Protein AF-A0A938AU45-F1 (afdb_monomer)

Secondary structure (DSSP, 8-state):
-------------------TT----------------------------GGG---HHHH--SPPEEE-TT--HHHHHHHHHHTT-SEEEEESSSEEEEEETTS--

Structure (mmCIF, N/CA/C/O backbone):
data_AF-A0A938AU45-F1
#
_entry.id   AF-A0A938AU45-F1
#
loop_
_atom_site.group_PDB
_atom_site.id
_atom_site.type_symbol
_atom_site.label_atom_id
_atom_site.label_alt_id
_atom_site.label_comp_id
_atom_site.label_asym_id
_atom_site.label_entity_id
_atom_site.label_seq_id
_atom_site.pdbx_PDB_ins_code
_atom_site.Cartn_x
_atom_site.Cartn_y
_atom_site.Cartn_z
_atom_site.occupancy
_atom_site.B_iso_or_equiv
_atom_site.auth_seq_id
_atom_site.auth_comp_id
_atom_site.auth_asym_id
_atom_site.auth_atom_id
_atom_site.pdbx_PDB_model_num
ATOM 1 N N . MET A 1 1 ? -34.471 26.044 36.041 1.00 35.88 1 MET A N 1
ATOM 2 C CA . MET A 1 1 ? -34.727 24.903 36.942 1.00 35.88 1 MET A CA 1
ATOM 3 C C . MET A 1 1 ? -33.427 24.106 37.006 1.00 35.88 1 MET A C 1
ATOM 5 O O . MET A 1 1 ? -33.079 23.528 35.992 1.00 35.88 1 MET A O 1
ATOM 9 N N . LEU A 1 2 ? -32.700 24.235 38.135 1.00 34.12 2 LEU A N 1
ATOM 10 C CA . LEU A 1 2 ? -31.491 23.505 38.599 1.00 34.12 2 LEU A CA 1
ATOM 11 C C . LEU A 1 2 ? -30.317 23.424 37.588 1.00 34.12 2 LEU A C 1
ATOM 13 O O . LEU A 1 2 ? -30.380 22.658 36.642 1.00 34.12 2 LEU A O 1
ATOM 17 N N . ALA A 1 3 ? -29.228 24.202 37.631 1.00 28.88 3 ALA A N 1
ATOM 18 C CA . ALA A 1 3 ? -28.338 24.616 38.725 1.00 28.88 3 ALA A CA 1
ATOM 19 C C . ALA A 1 3 ? -27.852 23.450 39.603 1.00 28.88 3 ALA A C 1
ATOM 21 O O . ALA A 1 3 ? -28.512 23.103 40.576 1.00 28.88 3 ALA A O 1
ATOM 22 N N . TRP A 1 4 ? -26.666 22.916 39.288 1.00 33.06 4 TRP A N 1
ATOM 23 C CA . TRP A 1 4 ? -25.700 22.489 40.298 1.00 33.06 4 TRP A CA 1
ATOM 24 C C . TRP A 1 4 ? -24.293 22.934 39.880 1.00 33.06 4 TRP A C 1
ATOM 26 O O . TRP A 1 4 ? -23.845 22.757 38.750 1.00 33.06 4 TRP A O 1
ATOM 36 N N . VAL A 1 5 ? -23.682 23.600 40.840 1.00 35.12 5 VAL A N 1
ATOM 37 C CA . VAL A 1 5 ? -22.387 24.263 40.951 1.00 35.12 5 VAL A CA 1
ATOM 38 C C . VAL A 1 5 ? -21.761 23.512 42.148 1.00 35.12 5 VAL A C 1
ATOM 40 O O . VAL A 1 5 ? -22.500 23.160 43.063 1.00 35.12 5 VAL A O 1
ATOM 43 N N . LEU A 1 6 ? -20.488 23.108 42.185 1.00 36.94 6 LEU A N 1
ATOM 44 C CA . LEU A 1 6 ? -19.381 23.946 42.658 1.00 36.94 6 LEU A CA 1
ATOM 45 C C . LEU A 1 6 ? -18.074 23.111 42.756 1.00 36.94 6 LEU A C 1
ATOM 47 O O . LEU A 1 6 ? -18.113 21.949 43.146 1.00 36.94 6 LEU A O 1
ATOM 51 N N . GLU A 1 7 ? -16.968 23.784 42.411 1.00 32.88 7 GLU A N 1
ATOM 52 C CA . GLU A 1 7 ? -15.557 23.743 42.890 1.00 32.88 7 GLU A CA 1
ATOM 53 C C . GLU A 1 7 ? -14.828 22.425 43.186 1.00 32.88 7 GLU A C 1
ATOM 55 O O . GLU A 1 7 ? -15.262 21.580 43.953 1.00 32.88 7 GLU A O 1
ATOM 60 N N . LYS A 1 8 ? -13.692 22.160 42.522 1.00 39.62 8 LYS A N 1
ATOM 61 C CA . LYS A 1 8 ? -12.334 22.760 42.640 1.00 39.62 8 LYS A CA 1
ATOM 62 C C . LYS A 1 8 ? -11.627 22.465 43.963 1.00 39.62 8 LYS A C 1
ATOM 64 O O . LYS A 1 8 ? -12.009 22.955 45.014 1.00 39.62 8 LYS A O 1
ATOM 69 N N . SER A 1 9 ? -10.456 21.842 43.837 1.00 38.53 9 SER A N 1
ATOM 70 C CA . SER A 1 9 ? -9.218 22.265 44.509 1.00 38.53 9 SER A CA 1
ATOM 71 C C . SER A 1 9 ? -8.020 21.687 43.740 1.00 38.53 9 SER A C 1
ATOM 73 O O . SER A 1 9 ? -7.954 20.485 43.520 1.00 38.53 9 SER A O 1
ATOM 75 N N . HIS A 1 10 ? -7.256 22.548 43.052 1.00 34.19 10 HIS A N 1
ATOM 76 C CA . HIS A 1 10 ? -5.842 22.872 43.336 1.00 34.19 10 HIS A CA 1
ATOM 77 C C . HIS A 1 10 ? -4.938 21.619 43.360 1.00 34.19 10 HIS A C 1
ATOM 79 O O . HIS A 1 10 ? -5.037 20.803 44.258 1.00 34.19 10 HIS A O 1
ATOM 85 N N . GLY A 1 11 ? -4.056 21.349 42.400 1.00 37.22 11 GLY A N 1
ATOM 86 C CA . GLY A 1 11 ? -3.099 22.244 41.761 1.00 37.22 11 GLY A CA 1
ATOM 87 C C . GLY A 1 11 ? -1.697 21.894 42.266 1.00 37.22 11 GLY A C 1
ATOM 88 O O . GLY A 1 11 ? -1.286 22.400 43.302 1.00 37.22 11 GLY A O 1
ATOM 89 N N . THR A 1 12 ? -0.946 21.077 41.523 1.00 46.47 12 THR A N 1
ATOM 90 C CA . THR A 1 12 ? 0.516 20.992 41.650 1.00 46.47 12 THR A CA 1
ATOM 91 C C . THR A 1 12 ? 1.172 20.938 40.272 1.00 46.47 12 THR A C 1
ATOM 93 O O . THR A 1 12 ? 0.619 20.462 39.284 1.00 46.47 12 THR A O 1
ATOM 96 N N . ARG A 1 13 ? 2.331 21.587 40.226 1.00 37.31 13 ARG A N 1
ATOM 97 C CA . ARG A 1 13 ? 3.104 22.034 39.070 1.00 37.31 13 ARG A CA 1
ATOM 98 C C . ARG A 1 13 ? 3.870 20.889 38.400 1.00 37.31 13 ARG A C 1
ATOM 100 O O . ARG A 1 13 ? 4.375 20.017 39.090 1.00 37.31 13 ARG A O 1
ATOM 107 N N . GLY A 1 14 ? 4.103 21.051 37.096 1.00 34.78 14 GLY A N 1
ATOM 108 C CA . GLY A 1 14 ? 5.409 20.809 36.470 1.00 34.78 14 GLY A CA 1
ATOM 109 C C . GLY A 1 14 ? 5.766 19.367 36.107 1.00 34.78 14 GLY A C 1
ATOM 110 O O . GLY A 1 14 ? 6.242 18.618 36.945 1.00 34.78 14 GLY A O 1
ATOM 111 N N . HIS A 1 15 ? 5.644 19.010 34.827 1.00 41.19 15 HIS A N 1
ATOM 112 C CA . HIS A 1 15 ? 6.762 18.888 33.870 1.00 41.19 15 HIS A CA 1
ATOM 113 C C . HIS A 1 15 ? 6.347 18.062 32.631 1.00 41.19 15 HIS A C 1
ATOM 115 O O . HIS A 1 15 ? 5.462 17.211 32.726 1.00 41.19 15 HIS A O 1
ATOM 121 N N . PRO A 1 16 ? 6.958 18.330 31.461 1.00 48.03 16 PRO A N 1
ATOM 122 C CA . PRO A 1 16 ? 6.608 17.725 30.182 1.00 48.03 16 PRO A CA 1
ATOM 123 C C . PRO A 1 16 ? 7.294 16.364 29.991 1.00 48.03 16 PRO A C 1
ATOM 125 O O . PRO A 1 16 ? 8.340 16.106 30.577 1.00 48.03 16 PRO A O 1
ATOM 128 N N . GLY A 1 17 ? 6.737 15.543 29.099 1.00 45.78 17 GLY A N 1
ATOM 129 C CA . GLY A 1 17 ? 7.473 14.484 28.403 1.00 45.78 17 GLY A CA 1
ATOM 130 C C . GLY A 1 17 ? 7.822 13.252 29.240 1.00 45.78 17 GLY A C 1
ATOM 131 O O . GLY A 1 17 ? 8.870 13.180 29.873 1.00 45.78 17 GLY A O 1
ATOM 132 N N . ARG A 1 18 ? 6.993 12.212 29.145 1.00 40.88 18 ARG A N 1
ATOM 133 C CA . ARG A 1 18 ? 7.442 10.833 29.372 1.00 40.88 18 ARG A CA 1
ATOM 134 C C . ARG A 1 18 ? 7.300 10.073 28.068 1.00 40.88 18 ARG A C 1
ATOM 136 O O . ARG A 1 18 ? 6.290 9.428 27.817 1.00 40.88 18 ARG A O 1
ATOM 143 N N . GLU A 1 19 ? 8.315 10.203 27.227 1.00 46.28 19 GLU A N 1
ATOM 144 C CA . GLU A 1 19 ? 8.512 9.278 26.124 1.00 46.28 19 GLU A CA 1
ATOM 145 C C . GLU A 1 19 ? 9.019 7.933 26.689 1.00 46.28 19 GLU A C 1
ATOM 147 O O . GLU A 1 19 ? 9.896 7.922 27.560 1.00 46.28 19 GLU A O 1
ATOM 152 N N . PRO A 1 20 ? 8.490 6.787 26.231 1.00 45.53 20 PRO A N 1
ATOM 153 C CA . PRO A 1 20 ? 8.795 5.465 26.788 1.00 45.53 20 PRO A CA 1
ATOM 154 C C . PRO A 1 20 ? 10.221 4.950 26.500 1.00 45.53 20 PRO A C 1
ATOM 156 O O . PRO A 1 20 ? 10.534 3.813 26.840 1.00 45.53 20 PRO A O 1
ATOM 159 N N . TRP A 1 21 ? 11.114 5.763 25.924 1.00 51.53 21 TRP A N 1
ATOM 160 C CA . TRP A 1 21 ? 12.508 5.390 25.645 1.00 51.53 21 TRP A CA 1
ATOM 161 C C . TRP A 1 21 ? 13.515 5.848 26.719 1.00 51.53 21 TRP A C 1
ATOM 163 O O . TRP A 1 21 ? 14.705 5.548 26.613 1.00 51.53 21 TRP A O 1
ATOM 173 N N . ALA A 1 22 ? 13.071 6.523 27.788 1.00 48.16 22 ALA A N 1
ATOM 174 C CA . ALA A 1 22 ? 13.923 7.053 28.864 1.00 48.16 22 ALA A CA 1
ATOM 175 C C . ALA A 1 22 ? 14.449 5.980 29.851 1.00 48.16 22 ALA A C 1
ATOM 177 O O . ALA A 1 22 ? 14.354 6.113 31.070 1.00 48.16 22 ALA A O 1
ATOM 178 N N . SER A 1 23 ? 15.010 4.888 29.336 1.00 52.84 23 SER A N 1
ATOM 179 C CA . SER A 1 23 ? 15.738 3.873 30.110 1.00 52.84 23 SER A CA 1
ATOM 180 C C . SER A 1 23 ? 17.039 3.479 29.411 1.00 52.84 23 SER A C 1
ATOM 182 O O . SER A 1 23 ? 17.395 2.307 29.326 1.00 52.84 23 SER A O 1
ATOM 184 N N . ALA A 1 24 ? 17.790 4.470 28.929 1.00 43.31 24 ALA A N 1
ATOM 185 C CA . ALA A 1 24 ? 19.202 4.274 28.637 1.00 43.31 24 ALA A CA 1
ATOM 186 C C . ALA A 1 24 ? 19.958 4.196 29.974 1.00 43.31 24 ALA A C 1
ATOM 188 O O . ALA A 1 24 ? 20.192 5.202 30.646 1.00 43.31 24 ALA A O 1
ATOM 189 N N . ARG A 1 25 ? 20.286 2.971 30.396 1.00 47.53 25 ARG A N 1
ATOM 190 C CA . ARG A 1 25 ? 21.169 2.702 31.537 1.00 47.53 25 ARG A CA 1
ATOM 191 C C . ARG A 1 25 ? 22.476 3.484 31.364 1.00 47.53 25 ARG A C 1
ATOM 193 O O . ARG A 1 25 ? 23.157 3.323 30.355 1.00 47.53 25 ARG A O 1
ATOM 200 N N . ARG A 1 26 ? 22.853 4.288 32.365 1.00 42.09 26 ARG A N 1
ATOM 201 C CA . ARG A 1 26 ? 24.233 4.776 32.504 1.00 42.09 26 ARG A CA 1
ATOM 202 C C . ARG A 1 26 ? 25.118 3.572 32.815 1.00 42.09 26 ARG A C 1
ATOM 204 O O . ARG A 1 26 ? 25.036 3.025 33.909 1.00 42.09 26 ARG A O 1
ATOM 211 N N . LEU A 1 27 ? 25.925 3.161 31.845 1.00 40.44 27 LEU A N 1
ATOM 212 C CA . LEU A 1 27 ? 27.065 2.281 32.056 1.00 40.44 27 LEU A CA 1
ATOM 213 C C . LEU A 1 27 ? 28.291 3.193 32.122 1.00 40.44 27 LEU A C 1
ATOM 215 O O . LEU A 1 27 ? 28.765 3.660 31.090 1.00 40.44 27 LEU A O 1
ATOM 219 N N . THR A 1 28 ? 28.740 3.532 33.328 1.00 52.09 28 THR A N 1
ATOM 220 C CA . THR A 1 28 ? 30.027 4.205 33.512 1.00 52.09 28 THR A CA 1
ATOM 221 C C . THR A 1 28 ? 31.045 3.222 34.057 1.00 52.09 28 THR A C 1
ATOM 223 O O . THR A 1 28 ? 30.809 2.593 35.084 1.00 52.09 28 THR A O 1
ATOM 226 N N . ASP A 1 29 ? 32.174 3.221 33.359 1.00 44.22 29 ASP A N 1
ATOM 227 C CA . ASP A 1 29 ? 33.533 3.044 33.855 1.00 44.22 29 ASP A CA 1
ATOM 228 C C . ASP A 1 29 ? 34.003 1.623 34.197 1.00 44.22 29 ASP A C 1
ATOM 230 O O . ASP A 1 29 ? 33.961 1.160 35.333 1.00 44.22 29 ASP A O 1
ATOM 234 N N . ALA A 1 30 ? 34.538 0.959 33.173 1.00 43.81 30 ALA A N 1
ATOM 235 C CA . ALA A 1 30 ? 35.691 0.086 33.323 1.00 43.81 30 ALA A CA 1
ATOM 236 C C . ALA A 1 30 ? 36.650 0.398 32.167 1.00 43.81 30 ALA A C 1
ATOM 238 O O . ALA A 1 30 ? 36.360 0.139 30.999 1.00 43.81 30 ALA A O 1
ATOM 239 N N . THR A 1 31 ? 37.753 1.049 32.514 1.00 53.00 31 THR A N 1
ATOM 240 C CA . THR A 1 31 ? 38.878 1.386 31.648 1.00 53.00 31 THR A CA 1
ATOM 241 C C . THR A 1 31 ? 39.515 0.120 31.082 1.00 53.00 31 THR A C 1
ATOM 243 O O . THR A 1 31 ? 40.233 -0.570 31.795 1.00 53.00 31 THR A O 1
ATOM 246 N N . ASP A 1 32 ? 39.319 -0.129 29.790 1.00 48.38 32 ASP A N 1
ATOM 247 C CA . ASP A 1 32 ? 40.218 -0.951 28.977 1.00 48.38 32 ASP A CA 1
ATOM 248 C C . ASP A 1 32 ? 40.702 -0.094 27.797 1.00 48.38 32 ASP A C 1
ATOM 250 O O . ASP A 1 32 ? 39.893 0.310 26.951 1.00 48.38 32 ASP A O 1
ATOM 254 N N . PRO A 1 33 ? 42.001 0.245 27.705 1.00 46.28 33 PRO A N 1
ATOM 255 C CA . PRO A 1 33 ? 42.525 0.954 26.551 1.00 46.28 33 PRO A CA 1
ATOM 256 C C . PRO A 1 33 ? 42.658 -0.026 25.378 1.00 46.28 33 PRO A C 1
ATOM 258 O O . PRO A 1 33 ? 43.714 -0.613 25.161 1.00 46.28 33 PRO A O 1
ATOM 261 N N . HIS A 1 34 ? 41.595 -0.196 24.590 1.00 50.59 34 HIS A N 1
ATOM 262 C CA . HIS A 1 34 ? 41.702 -0.808 23.263 1.00 50.59 34 HIS A CA 1
ATOM 263 C C . HIS A 1 34 ? 42.368 0.182 22.290 1.00 50.59 34 HIS A C 1
ATOM 265 O O . HIS A 1 34 ? 41.779 1.226 21.988 1.00 50.59 34 HIS A O 1
ATOM 271 N N . PRO A 1 35 ? 43.559 -0.112 21.736 1.00 56.09 35 PRO A N 1
ATOM 272 C CA . PRO A 1 35 ? 44.270 0.833 20.896 1.00 56.09 35 PRO A CA 1
ATOM 273 C C . PRO A 1 35 ? 43.973 0.571 19.419 1.00 56.09 35 PRO A C 1
ATOM 275 O O . PRO A 1 35 ? 44.885 0.246 18.686 1.00 56.09 35 PRO A O 1
ATOM 278 N N . HIS A 1 36 ? 42.731 0.717 18.946 1.00 50.88 36 HIS A N 1
ATOM 279 C CA . HIS A 1 36 ? 42.458 0.772 17.498 1.00 50.88 36 HIS A CA 1
ATOM 280 C C . HIS A 1 36 ? 41.244 1.657 17.189 1.00 50.88 36 HIS A C 1
ATOM 282 O O . HIS A 1 36 ? 40.237 1.218 16.633 1.00 50.88 36 HIS A O 1
ATOM 288 N N . ALA A 1 37 ? 41.349 2.948 17.516 1.00 50.31 37 ALA A N 1
ATOM 289 C CA . ALA A 1 37 ? 40.517 3.958 16.875 1.00 50.31 37 ALA A CA 1
ATOM 290 C C . ALA A 1 37 ? 40.942 4.064 15.402 1.00 50.31 37 ALA A C 1
ATOM 292 O O . ALA A 1 37 ? 41.821 4.845 15.045 1.00 50.31 37 ALA A O 1
ATOM 293 N N . SER A 1 38 ? 40.331 3.249 14.539 1.00 56.75 38 SER A N 1
ATOM 294 C CA . SER A 1 38 ? 40.333 3.536 13.106 1.00 56.75 38 SER A CA 1
ATOM 295 C C . SER A 1 38 ? 39.737 4.934 12.923 1.00 56.75 38 SER A C 1
ATOM 297 O O . SER A 1 38 ? 38.685 5.209 13.517 1.00 56.75 38 SER A O 1
ATOM 299 N N . PRO A 1 39 ? 40.373 5.838 12.158 1.00 56.91 39 PRO A N 1
ATOM 300 C CA . PRO A 1 39 ? 39.786 7.137 11.883 1.00 56.91 39 PRO A CA 1
ATOM 301 C C . PRO A 1 39 ? 38.411 6.885 11.272 1.00 56.91 39 PRO A C 1
ATOM 303 O O . PRO A 1 39 ? 38.290 6.200 10.256 1.00 56.91 39 PRO A O 1
ATOM 306 N N . ARG A 1 40 ? 37.365 7.374 11.952 1.00 61.16 40 ARG A N 1
ATOM 307 C CA . ARG A 1 40 ? 35.992 7.349 11.449 1.00 61.16 40 ARG A CA 1
ATOM 308 C C . ARG A 1 40 ? 36.056 7.860 10.018 1.00 61.16 40 ARG A C 1
ATOM 310 O O . ARG A 1 40 ? 36.431 9.014 9.817 1.00 61.16 40 ARG A O 1
ATOM 317 N N . SER A 1 41 ? 35.769 6.985 9.050 1.00 63.47 41 SER A N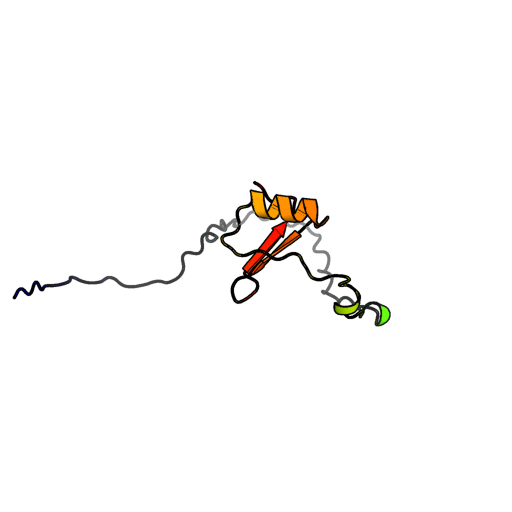 1
ATOM 318 C CA . SER A 1 41 ? 35.642 7.382 7.652 1.00 63.47 41 SER A CA 1
ATOM 319 C C . SER A 1 41 ? 34.726 8.590 7.633 1.00 63.47 41 SER A C 1
ATOM 321 O O . SER A 1 41 ? 33.565 8.488 8.031 1.00 63.47 41 SER A O 1
ATOM 323 N N . ALA A 1 42 ? 35.280 9.745 7.268 1.00 64.94 42 ALA A N 1
ATOM 324 C CA . ALA A 1 42 ? 34.496 10.940 7.042 1.00 64.94 42 ALA A CA 1
ATOM 325 C C . ALA A 1 42 ? 33.343 10.535 6.123 1.00 64.94 42 ALA A C 1
ATOM 327 O O . ALA A 1 42 ? 33.593 9.905 5.094 1.00 64.94 42 ALA A O 1
ATOM 328 N N . THR A 1 43 ? 32.106 10.828 6.527 1.00 64.81 43 THR A N 1
ATOM 329 C CA . THR A 1 43 ? 30.908 10.605 5.717 1.00 64.81 43 THR A CA 1
ATOM 330 C C . THR A 1 43 ? 31.094 11.348 4.404 1.00 64.81 43 THR A C 1
ATOM 332 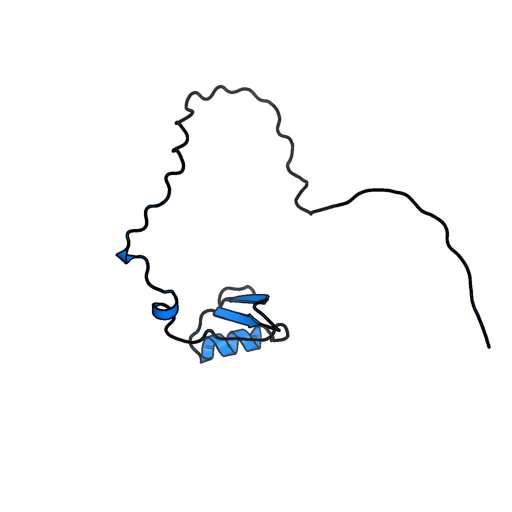O O . THR A 1 43 ? 30.801 12.537 4.300 1.00 64.81 43 THR A O 1
ATOM 335 N N . GLN A 1 44 ? 31.655 10.673 3.405 1.00 65.38 44 GLN A N 1
ATOM 336 C CA . GLN A 1 44 ? 31.723 11.229 2.074 1.00 65.38 44 GLN A CA 1
ATOM 337 C C . GLN A 1 44 ? 30.302 11.196 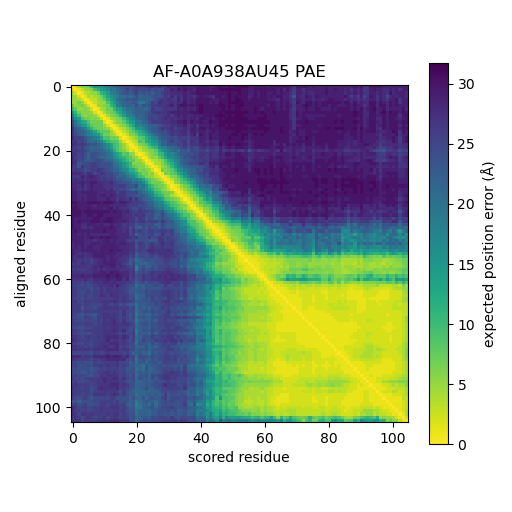1.512 1.00 65.38 44 GLN A C 1
ATOM 339 O O . GLN A 1 44 ? 29.621 10.174 1.646 1.00 65.38 44 GLN A O 1
ATOM 344 N N . PRO A 1 45 ? 29.822 12.296 0.911 1.00 67.00 45 PRO A N 1
ATOM 345 C CA . PRO A 1 45 ? 28.530 12.288 0.253 1.00 67.00 45 PRO A CA 1
ATOM 346 C C . PRO A 1 45 ? 28.555 11.225 -0.846 1.00 67.00 45 PRO A C 1
ATOM 348 O O . PRO A 1 45 ? 29.457 11.216 -1.688 1.00 67.00 45 PRO A O 1
ATOM 351 N N . ILE A 1 46 ? 27.571 10.323 -0.821 1.00 77.19 46 ILE A N 1
ATOM 352 C CA . ILE A 1 46 ? 27.373 9.335 -1.882 1.00 77.19 46 ILE A CA 1
ATOM 353 C C . ILE A 1 46 ? 27.187 10.120 -3.181 1.00 77.19 46 ILE A C 1
ATOM 355 O O . ILE A 1 46 ? 26.190 10.819 -3.362 1.00 77.19 46 ILE A O 1
ATOM 359 N N . ARG A 1 47 ? 28.174 10.043 -4.077 1.00 73.69 47 ARG A N 1
ATOM 360 C CA . ARG A 1 47 ? 28.066 10.632 -5.409 1.00 73.69 47 ARG A CA 1
ATOM 361 C C . ARG A 1 47 ? 27.185 9.718 -6.246 1.00 73.69 47 ARG A C 1
ATOM 363 O O . ARG A 1 47 ? 27.597 8.626 -6.621 1.00 73.69 47 ARG A O 1
ATOM 370 N N . VAL A 1 48 ? 25.965 10.165 -6.507 1.00 74.50 48 VAL A N 1
ATOM 371 C CA . VAL A 1 48 ? 25.044 9.497 -7.423 1.00 74.50 48 VAL A CA 1
ATOM 372 C C . VAL A 1 48 ? 25.386 9.971 -8.835 1.00 74.50 48 VAL A C 1
ATOM 374 O O . VAL A 1 48 ? 25.310 11.166 -9.119 1.00 74.50 48 VAL A O 1
ATOM 377 N N . SER A 1 49 ? 25.818 9.060 -9.710 1.00 76.06 49 SER A N 1
ATOM 378 C CA . SER A 1 49 ? 26.022 9.361 -11.134 1.00 76.06 49 SER A CA 1
ATOM 379 C C . SER A 1 49 ? 24.722 9.888 -11.747 1.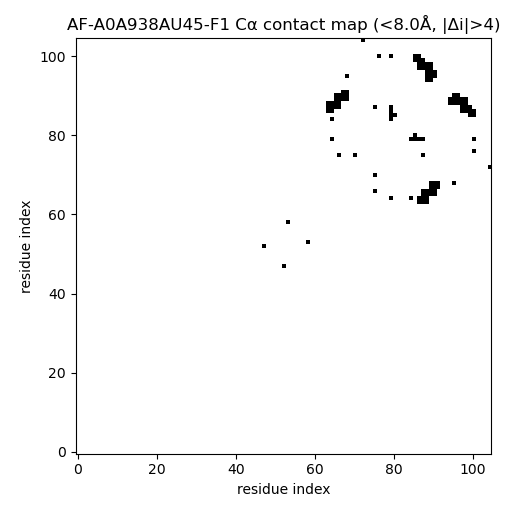00 76.06 49 SER A C 1
ATOM 381 O O . SER A 1 49 ? 23.653 9.369 -11.435 1.00 76.06 49 SER A O 1
ATOM 383 N N . GLY A 1 50 ? 24.797 10.899 -12.621 1.00 67.56 50 GLY A N 1
ATOM 384 C CA . GLY A 1 50 ? 23.616 11.573 -13.191 1.00 67.56 50 GLY A CA 1
ATOM 385 C C . GLY A 1 50 ? 22.614 10.632 -13.872 1.00 67.56 50 GLY A C 1
ATOM 386 O O . GLY A 1 50 ? 21.414 10.885 -13.837 1.00 67.56 50 GLY A O 1
ATOM 387 N N . ASP A 1 51 ? 23.087 9.496 -14.384 1.00 69.00 51 ASP A N 1
ATOM 388 C CA . ASP A 1 51 ? 22.267 8.461 -15.026 1.00 69.00 51 ASP A CA 1
ATOM 389 C C . ASP A 1 51 ? 21.351 7.698 -14.047 1.00 69.00 51 ASP A C 1
ATOM 391 O O . ASP A 1 51 ? 20.406 7.030 -14.465 1.00 69.00 51 ASP A O 1
ATOM 395 N N . LEU A 1 52 ? 21.599 7.807 -12.737 1.00 70.81 52 LEU A N 1
ATOM 396 C CA . LEU A 1 52 ? 20.765 7.235 -11.675 1.00 70.81 52 LEU A CA 1
ATOM 397 C C . LEU A 1 52 ? 19.644 8.188 -11.221 1.00 70.81 52 LEU A C 1
ATOM 399 O O . LEU A 1 52 ? 18.813 7.800 -10.401 1.00 70.81 52 LEU A O 1
ATOM 403 N N . LEU A 1 53 ? 19.581 9.415 -11.752 1.00 81.06 53 LEU A N 1
ATOM 404 C CA . LEU A 1 53 ? 18.523 10.389 -11.456 1.00 81.06 53 LEU A CA 1
ATOM 405 C C . LEU A 1 53 ? 17.262 10.128 -12.294 1.00 81.06 53 LEU A C 1
ATOM 407 O O . LEU A 1 53 ? 16.725 11.032 -12.937 1.00 81.06 53 LEU A O 1
ATOM 411 N N . LEU A 1 54 ? 16.785 8.881 -12.325 1.00 84.25 54 LEU A N 1
ATOM 412 C CA . LEU A 1 54 ? 15.531 8.573 -13.004 1.00 84.25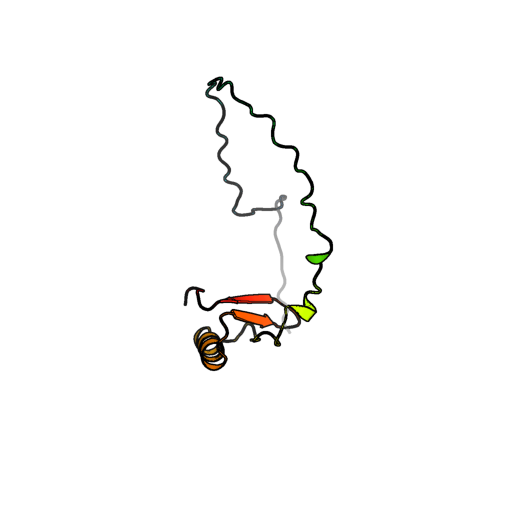 54 LEU A CA 1
ATOM 413 C C . LEU A 1 54 ? 14.357 9.156 -12.190 1.00 84.25 54 LEU A C 1
ATOM 415 O O . LEU A 1 54 ? 14.239 8.835 -11.006 1.00 84.25 54 LEU A O 1
ATOM 419 N N . PRO A 1 55 ? 13.467 9.968 -12.796 1.00 86.56 55 PRO A N 1
ATOM 420 C CA . PRO A 1 55 ? 12.259 10.438 -12.125 1.00 86.56 55 PRO A CA 1
ATOM 421 C C . PRO A 1 55 ? 11.435 9.268 -11.581 1.00 86.56 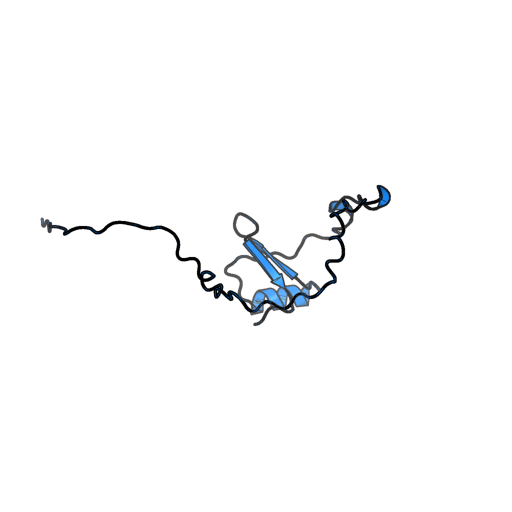55 PRO A C 1
ATOM 423 O O . PRO A 1 55 ? 11.262 8.252 -12.264 1.00 86.56 55 PRO A O 1
ATOM 426 N N . VAL A 1 56 ? 10.898 9.412 -10.368 1.00 83.94 56 VAL A N 1
ATOM 427 C CA . VAL A 1 56 ? 10.102 8.364 -9.702 1.00 83.94 56 VAL A CA 1
ATOM 428 C C . VAL A 1 56 ? 8.868 8.002 -10.531 1.00 83.94 56 VAL A C 1
ATOM 430 O O . VAL A 1 56 ? 8.467 6.841 -10.590 1.00 83.94 56 VAL A O 1
ATOM 433 N N . GLU A 1 57 ? 8.323 8.967 -11.263 1.00 86.31 57 GLU A N 1
ATOM 434 C CA . GLU A 1 57 ? 7.189 8.804 -12.171 1.00 86.31 57 GLU A CA 1
ATOM 435 C C . GLU A 1 57 ? 7.510 7.854 -13.332 1.00 86.31 57 GLU A C 1
ATOM 437 O O . GLU A 1 57 ? 6.607 7.242 -13.894 1.00 86.31 57 GLU A O 1
ATOM 442 N N . ARG A 1 58 ? 8.795 7.691 -13.683 1.00 85.44 58 ARG A N 1
ATOM 443 C CA . ARG A 1 58 ? 9.247 6.712 -14.685 1.00 85.44 58 ARG A CA 1
ATOM 444 C C . ARG A 1 58 ? 9.493 5.323 -14.091 1.00 85.44 58 ARG A C 1
ATOM 446 O O . ARG A 1 58 ? 9.568 4.357 -14.848 1.00 85.44 58 ARG A O 1
ATOM 453 N N . LEU A 1 59 ? 9.618 5.213 -12.766 1.00 85.25 59 LEU A N 1
ATOM 454 C CA . LEU A 1 59 ? 9.723 3.939 -12.045 1.00 85.25 59 LEU A CA 1
ATOM 455 C C . LEU A 1 59 ? 8.338 3.362 -11.723 1.00 85.25 59 LEU A C 1
ATOM 457 O O . LEU A 1 59 ? 8.127 2.151 -11.820 1.00 85.25 59 LEU A O 1
ATOM 461 N N . ALA A 1 60 ? 7.390 4.223 -11.351 1.00 83.19 60 ALA A N 1
ATOM 462 C CA . ALA A 1 60 ? 6.034 3.830 -10.997 1.00 83.19 60 ALA A CA 1
ATOM 463 C C . ALA A 1 60 ? 5.225 3.459 -12.251 1.00 83.19 60 ALA A C 1
ATOM 465 O O . ALA A 1 60 ? 4.764 4.318 -12.995 1.00 83.19 60 ALA A O 1
ATOM 466 N N . ARG A 1 61 ? 5.027 2.157 -12.483 1.00 73.62 61 ARG A N 1
ATOM 467 C CA . ARG A 1 61 ? 4.266 1.662 -13.646 1.00 73.62 61 ARG A CA 1
ATOM 468 C C . ARG A 1 61 ? 2.756 1.790 -13.475 1.00 73.62 61 ARG A C 1
ATOM 470 O O . ARG A 1 61 ? 2.033 1.894 -14.459 1.00 73.62 61 ARG A O 1
ATOM 477 N N . GLU A 1 62 ? 2.276 1.748 -12.235 1.00 83.06 62 GLU A N 1
ATOM 478 C CA . GLU A 1 62 ? 0.853 1.657 -11.927 1.00 83.06 62 GLU A CA 1
ATOM 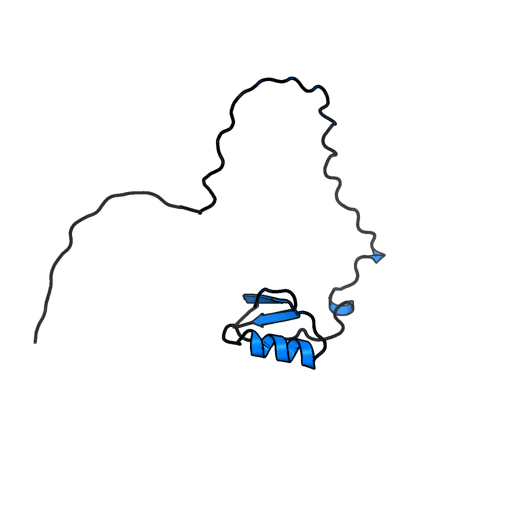479 C C . GLU A 1 62 ? 0.500 2.388 -10.632 1.00 83.06 62 GLU A C 1
ATOM 481 O O . GLU A 1 62 ? 1.338 2.561 -9.745 1.00 83.06 62 GLU A O 1
ATOM 486 N N . LYS A 1 63 ? -0.771 2.791 -10.506 1.00 90.19 63 LYS A N 1
ATOM 487 C CA . LYS A 1 63 ? -1.270 3.395 -9.268 1.00 90.19 63 LYS A CA 1
ATOM 488 C C . LYS A 1 63 ? -1.201 2.374 -8.122 1.00 90.19 63 LYS A C 1
ATOM 490 O O . LYS A 1 63 ? -1.617 1.226 -8.317 1.00 90.19 63 LYS A O 1
ATOM 495 N N . PRO A 1 64 ? -0.731 2.779 -6.930 1.00 91.94 64 PRO A N 1
ATOM 496 C CA . PRO A 1 64 ? -0.698 1.893 -5.776 1.00 91.94 64 PRO A CA 1
ATOM 497 C C . PRO A 1 64 ? -2.115 1.458 -5.390 1.00 91.94 64 PRO A C 1
ATOM 499 O O . PRO A 1 64 ? -3.087 2.197 -5.577 1.00 91.94 64 PRO A O 1
ATOM 502 N N . LEU A 1 65 ? -2.229 0.251 -4.835 1.00 95.56 65 LEU A N 1
ATOM 503 C CA . LEU A 1 65 ? -3.459 -0.192 -4.187 1.00 95.56 65 LEU A CA 1
ATOM 504 C C . LEU A 1 65 ? -3.707 0.685 -2.955 1.00 95.56 65 LEU A C 1
ATOM 506 O O . LEU A 1 65 ? -2.768 0.988 -2.226 1.00 95.56 65 LEU A O 1
ATOM 510 N N . ARG A 1 66 ? -4.957 1.095 -2.730 1.00 96.62 66 ARG A N 1
ATOM 511 C CA . ARG A 1 66 ? -5.349 1.999 -1.640 1.00 96.62 66 ARG A CA 1
ATOM 512 C C . ARG A 1 66 ? -6.475 1.395 -0.812 1.00 96.62 66 ARG A C 1
ATOM 514 O O . ARG A 1 66 ? -7.351 0.731 -1.371 1.00 96.62 66 ARG A O 1
ATOM 521 N N . CYS A 1 67 ? -6.475 1.662 0.488 1.00 97.12 67 CYS A N 1
ATOM 522 C CA . CYS A 1 67 ? -7.562 1.332 1.407 1.00 97.12 67 CYS A CA 1
ATOM 523 C C . CYS A 1 67 ? -7.727 2.414 2.483 1.00 97.12 67 CYS A C 1
ATOM 525 O O . CYS A 1 67 ? -6.798 3.165 2.761 1.00 97.12 67 CYS A O 1
ATOM 527 N N . GLY A 1 68 ? -8.910 2.483 3.097 1.00 97.81 68 GLY A N 1
ATOM 528 C CA . GLY A 1 68 ? -9.151 3.366 4.241 1.00 97.81 68 GLY A CA 1
ATOM 529 C C . GLY A 1 68 ? -8.681 2.752 5.566 1.00 97.81 68 GLY A C 1
ATOM 530 O O . GLY A 1 68 ? -8.548 1.529 5.648 1.00 97.81 68 GLY A O 1
AT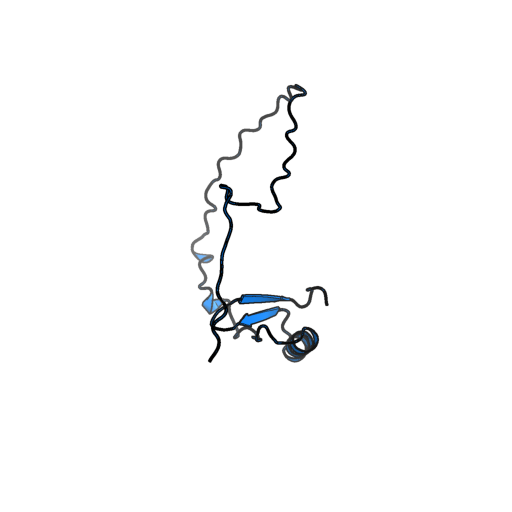OM 531 N N . PRO A 1 69 ? -8.503 3.559 6.627 1.00 96.75 69 PRO A N 1
ATOM 532 C CA . PRO A 1 69 ? -8.052 3.082 7.940 1.00 96.75 69 PRO A CA 1
ATOM 533 C C . PRO A 1 69 ? -9.045 2.123 8.616 1.00 96.75 69 PRO A C 1
ATOM 535 O O . PRO A 1 69 ? -8.656 1.306 9.442 1.00 96.75 69 PRO A O 1
ATOM 538 N N . ALA A 1 70 ? -10.328 2.173 8.242 1.00 97.31 70 ALA A N 1
ATOM 539 C CA . ALA A 1 70 ? -11.353 1.246 8.726 1.00 97.31 70 ALA A CA 1
ATOM 540 C C . ALA A 1 70 ? -11.402 -0.090 7.952 1.00 97.31 70 ALA A C 1
ATOM 542 O O . ALA A 1 70 ? -12.226 -0.955 8.259 1.00 97.31 70 ALA A O 1
ATOM 543 N N . ALA A 1 71 ? -10.571 -0.272 6.917 1.00 96.56 71 ALA A N 1
ATOM 544 C CA . ALA A 1 71 ? -10.540 -1.515 6.157 1.00 96.56 71 ALA A CA 1
ATOM 545 C C . ALA A 1 71 ? -9.991 -2.659 7.019 1.00 96.56 71 ALA A C 1
ATOM 547 O O . ALA A 1 71 ? -8.931 -2.557 7.629 1.00 96.56 71 ALA A O 1
ATOM 548 N N . THR A 1 72 ? -10.698 -3.788 7.039 1.00 96.62 72 THR A N 1
ATOM 549 C CA . THR A 1 72 ? -10.225 -4.966 7.777 1.00 96.62 72 THR A CA 1
ATOM 550 C C . THR A 1 72 ? -8.994 -5.576 7.105 1.00 96.62 72 THR A C 1
ATOM 552 O O . THR A 1 72 ? -8.913 -5.623 5.875 1.00 96.62 72 THR A O 1
ATOM 555 N N . ILE A 1 73 ? -8.085 -6.153 7.898 1.00 95.19 73 ILE A N 1
ATOM 556 C CA . ILE A 1 73 ? -6.891 -6.860 7.396 1.00 95.19 73 ILE A CA 1
ATOM 557 C C . ILE A 1 73 ? -7.275 -7.914 6.348 1.00 95.19 73 ILE A C 1
ATOM 559 O O . ILE A 1 73 ? -6.670 -7.998 5.282 1.00 95.19 73 ILE A O 1
ATOM 563 N N . ARG A 1 74 ? -8.348 -8.679 6.596 1.00 95.81 74 ARG A N 1
ATOM 564 C CA . ARG A 1 74 ? -8.852 -9.693 5.654 1.00 95.81 74 ARG A CA 1
ATOM 565 C C . ARG A 1 74 ? -9.258 -9.091 4.307 1.00 95.81 74 ARG A C 1
ATOM 567 O O . ARG A 1 74 ? -9.004 -9.696 3.265 1.00 95.81 74 ARG A O 1
ATOM 574 N N . HIS A 1 75 ? -9.897 -7.924 4.319 1.00 96.12 75 HIS A N 1
ATOM 575 C CA . HIS A 1 75 ? -10.279 -7.228 3.097 1.00 96.12 75 HIS A CA 1
ATOM 576 C C . HIS A 1 75 ? -9.046 -6.754 2.321 1.00 96.12 75 HIS A C 1
ATOM 578 O O . HI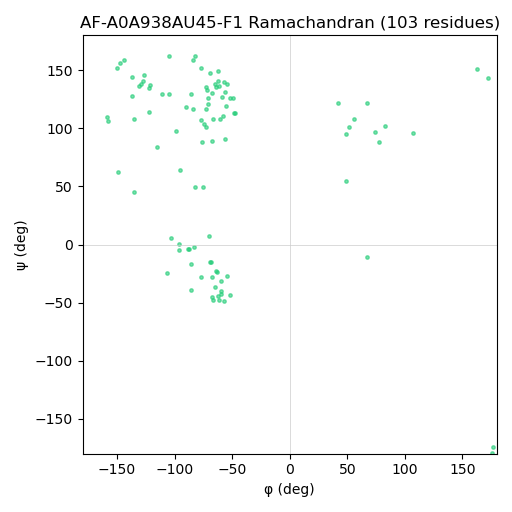S A 1 75 ? -8.940 -7.032 1.125 1.00 96.12 75 HIS A O 1
ATOM 584 N N . VAL A 1 76 ? -8.086 -6.121 3.004 1.00 96.31 76 VAL A N 1
ATOM 585 C CA . VAL A 1 76 ? -6.840 -5.636 2.389 1.00 96.31 76 VAL A CA 1
ATOM 586 C C . VAL A 1 76 ? -6.025 -6.801 1.814 1.00 96.31 76 VAL A C 1
ATOM 588 O O . VAL A 1 76 ? -5.629 -6.750 0.651 1.00 96.31 76 VAL A O 1
ATOM 591 N N . ALA A 1 77 ? -5.885 -7.908 2.549 1.00 95.81 77 ALA A N 1
ATOM 592 C CA . ALA A 1 77 ? -5.230 -9.127 2.069 1.00 95.81 77 ALA A CA 1
ATOM 593 C C . ALA A 1 77 ? -5.921 -9.715 0.826 1.00 95.81 77 ALA A C 1
ATOM 595 O O . ALA A 1 77 ? -5.260 -10.100 -0.142 1.00 95.81 77 ALA A O 1
ATOM 596 N N . SER A 1 78 ? -7.259 -9.740 0.807 1.00 95.81 78 SER A N 1
ATOM 597 C CA . SER A 1 78 ? -8.002 -10.182 -0.377 1.00 95.81 78 SER A CA 1
ATOM 598 C C . SER A 1 78 ? -7.787 -9.255 -1.577 1.00 95.81 78 SER A C 1
ATOM 600 O O . SER A 1 78 ? -7.760 -9.746 -2.705 1.00 95.81 78 SER A O 1
ATOM 602 N N . LEU A 1 79 ? -7.674 -7.939 -1.374 1.00 95.25 79 LEU A N 1
ATOM 603 C CA . LEU A 1 79 ? -7.392 -6.989 -2.452 1.00 95.25 79 LEU A CA 1
ATOM 604 C C . LEU A 1 79 ? -5.975 -7.171 -3.006 1.00 95.25 79 LEU A C 1
ATOM 606 O O . LEU A 1 79 ? -5.806 -7.224 -4.225 1.00 95.25 79 LEU A O 1
ATOM 610 N N . MET A 1 80 ? -4.987 -7.316 -2.120 1.00 96.06 80 MET A N 1
ATOM 611 C CA . MET A 1 80 ? -3.584 -7.567 -2.462 1.00 96.06 80 MET A CA 1
ATOM 612 C C . MET A 1 80 ? -3.431 -8.839 -3.304 1.00 96.06 80 MET A C 1
ATOM 614 O O . MET A 1 80 ? -2.866 -8.794 -4.398 1.00 96.06 80 MET A O 1
ATOM 618 N N . SER A 1 81 ? -4.050 -9.942 -2.868 1.00 95.19 81 SER A N 1
ATOM 619 C CA . SER A 1 81 ? -4.041 -11.217 -3.596 1.00 95.19 81 SER A CA 1
ATOM 620 C C . SER A 1 81 ? -4.688 -11.109 -4.983 1.00 95.19 81 SER A C 1
ATOM 622 O O . SER A 1 81 ? -4.086 -11.514 -5.976 1.00 95.19 81 SER A O 1
ATOM 624 N N . ARG A 1 82 ? -5.881 -10.502 -5.081 1.00 95.44 82 ARG A N 1
ATOM 625 C CA . ARG A 1 82 ? -6.623 -10.383 -6.352 1.00 95.44 82 ARG A CA 1
ATOM 626 C C . ARG A 1 82 ? -5.952 -9.471 -7.375 1.00 95.44 82 ARG A C 1
ATOM 628 O O . ARG A 1 82 ? -6.189 -9.634 -8.565 1.00 95.44 82 ARG A O 1
ATOM 635 N N . ARG A 1 83 ? -5.178 -8.480 -6.925 1.00 93.81 83 ARG A N 1
ATOM 636 C CA . ARG A 1 83 ? -4.498 -7.519 -7.808 1.00 93.81 83 ARG A CA 1
ATOM 637 C C . ARG A 1 83 ? -3.006 -7.795 -7.974 1.00 93.81 83 ARG A C 1
ATOM 639 O O . ARG A 1 83 ? -2.327 -6.985 -8.599 1.00 93.81 83 ARG A O 1
ATOM 646 N N . HIS A 1 84 ? -2.507 -8.905 -7.424 1.00 93.94 84 HIS A N 1
ATOM 647 C CA . HIS A 1 84 ? -1.085 -9.255 -7.418 1.00 93.94 84 HIS A CA 1
ATOM 648 C C . HIS A 1 84 ? -0.219 -8.074 -6.937 1.00 93.94 84 HIS A C 1
ATOM 650 O O . HIS A 1 84 ? 0.656 -7.575 -7.650 1.00 93.94 84 HIS A O 1
ATOM 656 N N . ARG A 1 85 ? -0.538 -7.560 -5.743 1.00 93.81 85 ARG A N 1
ATOM 657 C CA . ARG A 1 85 ? 0.186 -6.470 -5.072 1.00 93.81 85 ARG A CA 1
ATOM 658 C C . ARG A 1 85 ? 0.672 -6.943 -3.709 1.00 93.81 85 ARG A C 1
ATOM 660 O O . ARG A 1 85 ? -0.116 -7.516 -2.973 1.00 93.81 85 ARG A O 1
ATOM 667 N N . GLY A 1 86 ? 1.929 -6.654 -3.379 1.00 94.62 86 GLY A N 1
ATOM 668 C CA . GLY A 1 86 ? 2.510 -6.951 -2.061 1.00 94.62 86 GLY A CA 1
ATOM 669 C C . GLY A 1 86 ? 2.301 -5.850 -1.016 1.00 94.62 86 GLY A C 1
ATOM 670 O O . GLY A 1 86 ? 2.698 -6.013 0.129 1.00 94.62 86 GLY A O 1
ATOM 671 N N . ALA A 1 87 ? 1.704 -4.715 -1.398 1.00 96.00 87 ALA A N 1
ATOM 672 C CA . ALA A 1 87 ? 1.432 -3.618 -0.478 1.00 96.00 87 ALA A CA 1
ATOM 673 C C . ALA A 1 87 ? 0.185 -2.817 -0.869 1.00 96.00 87 ALA A C 1
ATOM 675 O O . ALA A 1 87 ? -0.161 -2.698 -2.053 1.00 96.00 87 ALA A O 1
ATOM 676 N N . ALA A 1 88 ? -0.449 -2.230 0.143 1.00 97.00 88 ALA A N 1
ATOM 677 C CA . ALA A 1 88 ? -1.524 -1.260 0.027 1.00 97.00 88 ALA A CA 1
ATOM 678 C C . ALA A 1 88 ? -1.195 -0.003 0.843 1.00 97.00 88 ALA A C 1
ATOM 680 O O . ALA A 1 88 ? -0.664 -0.075 1.949 1.00 97.00 88 ALA A O 1
ATOM 681 N N . LEU A 1 89 ? -1.533 1.156 0.292 1.00 97.31 89 LEU A N 1
ATOM 682 C CA . LEU A 1 89 ? -1.432 2.446 0.956 1.00 97.31 89 LEU A CA 1
ATOM 683 C C . LEU A 1 89 ? -2.706 2.691 1.773 1.00 97.31 89 LEU A C 1
ATOM 685 O O . LEU A 1 89 ? -3.813 2.573 1.241 1.00 97.31 89 LEU A O 1
ATOM 689 N N . VAL A 1 90 ? -2.552 3.044 3.045 1.00 97.81 90 VAL A N 1
ATOM 690 C CA . VAL A 1 90 ? -3.666 3.444 3.908 1.00 97.81 90 VAL A CA 1
ATOM 691 C C . VAL A 1 90 ? -3.842 4.953 3.790 1.00 97.81 90 VAL A C 1
ATOM 693 O O . VAL A 1 90 ? -2.920 5.707 4.109 1.00 97.81 90 VAL A O 1
ATOM 696 N N . GLU A 1 91 ? -5.008 5.392 3.322 1.00 97.81 91 GLU A N 1
ATOM 697 C CA . GLU A 1 91 ? -5.318 6.806 3.101 1.00 97.81 91 GLU A CA 1
ATOM 698 C C . GLU A 1 91 ? -6.648 7.212 3.747 1.00 97.81 91 GLU A C 1
ATOM 700 O O . GLU A 1 91 ? -7.651 6.508 3.636 1.00 97.81 91 GLU A O 1
ATOM 705 N N . ASP A 1 92 ? -6.659 8.392 4.364 1.00 95.94 92 ASP A N 1
ATOM 706 C CA . ASP A 1 92 ? -7.865 9.145 4.725 1.00 95.94 92 ASP A CA 1
ATOM 707 C C . ASP A 1 92 ? -7.482 10.625 4.880 1.00 95.94 92 ASP A C 1
ATOM 709 O O . ASP A 1 92 ? -6.713 10.997 5.768 1.00 95.94 92 ASP A O 1
ATOM 713 N N . GLY A 1 93 ? -7.878 11.441 3.895 1.00 95.00 93 GLY A N 1
ATOM 714 C CA . GLY A 1 93 ? -7.422 12.830 3.724 1.00 95.00 93 GLY A CA 1
ATOM 715 C C . GLY A 1 93 ? -5.934 12.997 3.362 1.00 95.00 93 GLY A C 1
ATOM 716 O O . GLY A 1 93 ? -5.518 14.084 2.971 1.00 95.00 93 GLY A O 1
ATOM 717 N N . GLY A 1 94 ? -5.143 11.928 3.449 1.00 95.38 94 GLY A N 1
ATOM 718 C CA . GLY A 1 94 ? -3.712 11.865 3.161 1.00 95.38 94 GLY A CA 1
ATOM 719 C C . GLY A 1 94 ? -3.154 10.477 3.484 1.00 95.38 94 GLY A C 1
ATOM 720 O O . GLY A 1 94 ? -3.898 9.595 3.916 1.00 95.38 94 GLY A O 1
ATOM 721 N N . VAL A 1 95 ? -1.849 10.276 3.276 1.00 96.81 95 VAL A N 1
ATOM 722 C CA . VAL A 1 95 ? -1.179 9.005 3.594 1.00 96.81 95 VAL A CA 1
ATOM 723 C C . VAL A 1 95 ? -1.074 8.838 5.104 1.00 96.81 95 VAL A C 1
ATOM 725 O O . VAL A 1 95 ? -0.447 9.654 5.775 1.00 96.81 95 VAL A O 1
ATOM 728 N N . GLN A 1 96 ? -1.659 7.760 5.621 1.00 97.06 96 GLN A N 1
ATOM 729 C CA . GLN A 1 96 ? -1.607 7.409 7.040 1.00 97.06 96 GLN A CA 1
ATOM 730 C C . GLN A 1 96 ? -0.683 6.219 7.318 1.00 97.06 96 GLN A C 1
ATOM 732 O O . GLN A 1 96 ? -0.163 6.095 8.424 1.00 97.06 96 GLN A O 1
ATOM 737 N N . GLY A 1 97 ? -0.443 5.354 6.328 1.00 96.62 97 GLY A N 1
ATOM 738 C CA . GLY A 1 97 ? 0.442 4.205 6.499 1.00 96.62 97 GLY A CA 1
ATOM 739 C C . GLY A 1 97 ? 0.524 3.300 5.278 1.00 96.62 97 GLY A C 1
ATOM 740 O O . GLY A 1 97 ? -0.026 3.597 4.217 1.00 96.62 97 GLY A O 1
ATOM 741 N N . ILE A 1 98 ? 1.221 2.180 5.444 1.00 97.12 98 ILE A N 1
ATOM 742 C CA . ILE A 1 98 ? 1.372 1.124 4.442 1.00 97.12 98 ILE A CA 1
ATOM 743 C C . ILE A 1 98 ? 1.065 -0.198 5.139 1.00 97.12 98 ILE A C 1
ATOM 745 O O . ILE A 1 98 ? 1.523 -0.410 6.258 1.00 97.12 98 ILE A O 1
ATOM 749 N N . VAL A 1 99 ? 0.303 -1.060 4.470 1.00 96.75 99 VAL A N 1
ATOM 750 C CA . VAL A 1 99 ? 0.118 -2.460 4.861 1.00 96.75 99 VAL A CA 1
ATOM 751 C C . VAL A 1 99 ? 0.809 -3.336 3.827 1.00 96.75 99 VAL A C 1
ATOM 753 O O . VAL A 1 99 ? 0.580 -3.162 2.626 1.00 96.75 99 VAL A O 1
ATOM 756 N N . THR A 1 100 ? 1.642 -4.263 4.281 1.00 96.62 100 THR A N 1
ATOM 757 C CA . THR A 1 100 ? 2.346 -5.234 3.434 1.00 96.62 100 THR A CA 1
ATOM 758 C C . THR A 1 100 ? 1.722 -6.624 3.533 1.00 96.62 100 THR A C 1
ATOM 760 O O . THR A 1 100 ? 0.977 -6.934 4.462 1.00 96.62 100 THR A O 1
ATOM 763 N N . ASP A 1 101 ? 2.013 -7.488 2.565 1.00 93.31 101 ASP A N 1
ATOM 764 C CA . ASP A 1 101 ? 1.587 -8.892 2.579 1.00 93.31 101 ASP A CA 1
ATOM 765 C C . ASP A 1 101 ? 2.275 -9.739 3.666 1.00 93.31 101 ASP A C 1
ATOM 767 O O . ASP A 1 101 ? 1.791 -10.827 3.994 1.00 93.31 101 ASP A O 1
ATOM 771 N N . THR A 1 102 ? 3.358 -9.224 4.250 1.00 93.12 102 THR A N 1
ATOM 772 C CA . THR A 1 102 ? 4.083 -9.824 5.374 1.00 93.12 102 THR A CA 1
ATOM 773 C C . THR A 1 102 ? 3.693 -9.273 6.741 1.00 93.12 102 THR A C 1
ATOM 775 O O . THR A 1 102 ? 4.188 -9.778 7.750 1.00 93.12 102 THR A O 1
ATOM 778 N N . ASP A 1 103 ? 2.821 -8.262 6.802 1.00 90.00 103 ASP A N 1
ATOM 779 C CA . ASP A 1 103 ? 2.387 -7.721 8.086 1.00 90.00 103 ASP A CA 1
ATOM 780 C C . ASP A 1 103 ? 1.647 -8.799 8.897 1.00 90.00 103 ASP A C 1
ATOM 782 O O . ASP A 1 103 ? 0.886 -9.604 8.337 1.00 90.00 103 ASP A O 1
ATOM 786 N N . PRO A 1 104 ? 1.862 -8.846 10.223 1.00 75.56 104 PRO A N 1
ATOM 787 C CA . PRO A 1 104 ? 1.181 -9.806 11.075 1.00 75.56 104 PRO A CA 1
ATOM 788 C C . PRO A 1 104 ? -0.337 -9.586 11.017 1.00 75.56 104 PRO A C 1
ATOM 790 O O . PRO A 1 104 ? -0.819 -8.453 11.038 1.00 75.56 104 PRO A O 1
ATOM 793 N N . ARG A 1 105 ? -1.076 -10.696 10.912 1.00 61.94 105 ARG A N 1
ATOM 794 C CA . ARG A 1 105 ? -2.545 -10.712 10.856 1.00 61.94 105 ARG A CA 1
ATOM 795 C C . ARG A 1 105 ? -3.190 -10.545 12.221 1.00 61.94 105 ARG A C 1
ATOM 797 O O . ARG A 1 105 ? -2.606 -11.053 13.202 1.00 61.94 105 ARG A O 1
#

Nearest PDB structures (foldseek):
  5g5r-assembly1_A  TM=9.278E-01  e=3.594E-02  Archaeoglobus fulgidus
  5iip-assembly2_B  TM=8.683E-01  e=1.076E-01  Staphylococcus aureus
  3tsb-assembly1_A  TM=8.337E-01  e=8.757E-02  Bacillus anthracis str. Ames
  6rpu-assembly1_A  TM=7.653E-01  e=9.378E-02  Eremothecium gossypii ATCC 10895
  1nf7-assembly1_A  TM=5.656E-01  e=6.217E-02  Homo sapiens

pLDDT: mean 71.36, std 23.5, range [28.88, 97.81]

Mean predicted aligned error: 18.09 Å

Sequence (105 aa):
MLAWVLEKSHGTRGHPGREPWASARRLTDATDPHPHASPRSATQPIRVSGDLLLPVERLAREKPLRCGPAATIRHVASLMSRRHRGAALVEDGGVQGIVTDTDPR

Solvent-accessible surface area (backbone atoms only — not comparable to full-atom values): 7625 Å² total; per-residue (Å²): 135,80,90,87,83,82,82,89,80,88,88,84,82,90,84,82,86,86,64,95,72,83,72,78,76,88,82,78,87,80,94,70,92,74,92,71,84,68,78,75,76,73,85,68,79,83,81,74,59,77,88,74,69,65,58,65,76,79,69,54,86,66,85,78,48,73,42,48,85,86,58,51,69,71,57,53,52,52,51,24,63,77,66,76,39,65,51,34,38,26,39,72,103,46,86,75,50,74,49,51,76,81,56,86,130

Radius of gyration: 27.2 Å; Cα contacts (8 Å, |Δi|>4): 57; chains: 1; bounding box: 79×36×60 Å

Foldseek 3Di:
DDDDDDDDDDDDDDDDDDDVPPPPDDDDDDDDPPPDPDPDPDPDPPDDDPVNPDPVVVVDPDDAAEDEPPDDPVRLLVVCVVVVHQKYFYDDPHTPDMDGNPDDD